Protein AF-A0A1V4IDG4-F1 (afdb_monomer_lite)

Structure (mmCIF, N/CA/C/O backbone):
data_AF-A0A1V4IDG4-F1
#
_en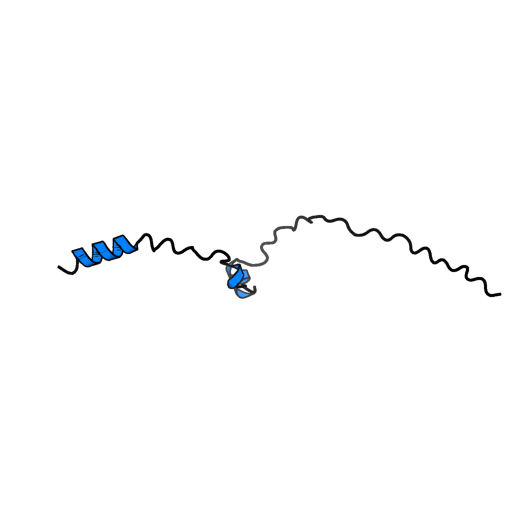try.id   AF-A0A1V4IDG4-F1
#
loop_
_atom_site.group_PDB
_atom_site.id
_atom_site.type_symbol
_atom_site.label_atom_id
_atom_site.label_alt_id
_atom_site.label_comp_id
_atom_site.label_asym_id
_atom_site.label_entity_id
_atom_site.label_seq_id
_atom_site.pdbx_PDB_ins_code
_atom_site.Cartn_x
_atom_site.Cartn_y
_atom_site.Cartn_z
_atom_site.occupancy
_atom_site.B_iso_or_equiv
_atom_site.auth_seq_id
_atom_site.auth_comp_id
_atom_site.auth_asym_id
_atom_site.auth_atom_id
_atom_site.pdbx_PDB_model_num
ATOM 1 N N . MET A 1 1 ? 31.865 11.218 -53.730 1.00 45.16 1 MET A N 1
ATOM 2 C CA . MET A 1 1 ? 32.009 10.090 -52.786 1.00 45.16 1 MET A CA 1
ATOM 3 C C . MET A 1 1 ? 31.877 10.649 -51.382 1.00 45.16 1 MET A C 1
ATOM 5 O O . MET A 1 1 ? 32.830 11.230 -50.879 1.00 45.16 1 MET A O 1
ATOM 9 N N . TYR A 1 2 ? 30.673 10.598 -50.809 1.00 47.84 2 TYR A N 1
ATOM 10 C CA . TYR A 1 2 ? 30.449 11.057 -49.438 1.00 47.84 2 TYR A CA 1
ATOM 11 C C . TYR A 1 2 ? 31.008 10.003 -48.484 1.00 47.84 2 TYR A C 1
ATOM 13 O O . TYR A 1 2 ? 30.586 8.849 -48.518 1.00 47.84 2 TYR A O 1
ATOM 21 N N . ARG A 1 3 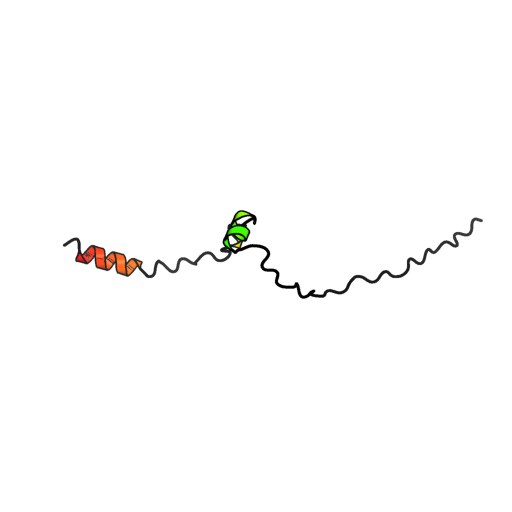? 32.010 10.392 -47.694 1.00 55.16 3 ARG A N 1
ATOM 22 C CA . ARG A 1 3 ? 32.562 9.560 -46.629 1.00 55.16 3 ARG A CA 1
ATOM 23 C C . ARG A 1 3 ? 31.539 9.496 -45.499 1.00 55.16 3 ARG A C 1
ATOM 25 O O . ARG A 1 3 ? 31.240 10.512 -44.883 1.00 55.16 3 ARG A O 1
ATOM 32 N N . HIS A 1 4 ? 30.980 8.312 -45.274 1.00 59.94 4 HIS A N 1
ATOM 33 C CA . HIS A 1 4 ? 30.215 8.000 -44.072 1.00 59.94 4 HIS A CA 1
ATOM 34 C C . HIS A 1 4 ? 31.200 7.739 -42.925 1.00 59.94 4 HIS A C 1
ATOM 36 O O . HIS A 1 4 ? 31.409 6.596 -42.535 1.00 59.94 4 HIS A O 1
ATOM 42 N N . ASP A 1 5 ? 31.820 8.801 -42.411 1.00 58.25 5 ASP A N 1
ATOM 43 C CA . ASP A 1 5 ? 32.711 8.744 -41.242 1.00 58.25 5 ASP A CA 1
ATOM 44 C C . ASP A 1 5 ? 31.944 8.997 -39.928 1.00 58.25 5 ASP A C 1
ATOM 46 O O . ASP A 1 5 ? 32.492 9.538 -38.977 1.00 58.25 5 ASP A O 1
ATOM 50 N N . ASP A 1 6 ? 30.681 8.573 -39.844 1.00 57.53 6 ASP A N 1
ATOM 51 C CA . ASP A 1 6 ? 29.890 8.650 -38.612 1.00 57.53 6 ASP A CA 1
ATOM 52 C C . ASP A 1 6 ? 29.546 7.240 -38.124 1.00 57.53 6 ASP A C 1
ATOM 54 O O . ASP A 1 6 ? 28.380 6.872 -37.954 1.00 57.53 6 ASP A O 1
ATOM 58 N N . CYS A 1 7 ? 30.571 6.420 -37.862 1.00 60.28 7 CYS A N 1
ATOM 59 C CA . CYS A 1 7 ? 30.389 5.350 -36.890 1.00 60.28 7 CYS A CA 1
ATOM 60 C C . CYS A 1 7 ? 30.245 6.021 -35.518 1.00 60.28 7 CYS A C 1
ATOM 62 O O . CYS A 1 7 ? 31.198 6.265 -34.786 1.00 60.28 7 CYS A O 1
ATOM 64 N N . MET A 1 8 ? 29.010 6.407 -35.202 1.00 59.75 8 MET A N 1
ATOM 65 C CA . MET A 1 8 ? 28.607 6.825 -33.869 1.00 59.75 8 MET A CA 1
ATOM 66 C C . MET A 1 8 ? 28.775 5.610 -32.959 1.00 59.75 8 MET A C 1
ATOM 68 O O . MET A 1 8 ? 27.821 4.866 -32.717 1.00 59.75 8 MET A O 1
ATOM 72 N N . CYS A 1 9 ? 30.003 5.384 -32.491 1.00 62.31 9 CYS A N 1
ATOM 73 C CA . CYS A 1 9 ? 30.313 4.539 -31.354 1.00 62.31 9 CYS A CA 1
ATOM 74 C C . CYS A 1 9 ? 29.539 5.128 -30.178 1.00 62.31 9 CYS A C 1
ATOM 76 O O . CYS A 1 9 ? 30.017 6.013 -29.468 1.00 62.31 9 CYS A O 1
ATOM 78 N N . LYS A 1 10 ? 28.277 4.715 -30.029 1.00 66.06 10 LYS A N 1
ATOM 79 C CA . LYS A 1 10 ? 27.488 5.028 -28.847 1.00 66.06 10 LYS A CA 1
ATOM 80 C C . LYS A 1 10 ? 28.319 4.505 -27.678 1.00 66.06 10 LYS A C 1
ATOM 82 O O . LYS A 1 10 ? 28.670 3.326 -27.719 1.00 66.06 10 LYS A O 1
ATOM 87 N N . PRO A 1 11 ? 28.666 5.338 -26.683 1.00 67.19 11 PRO A N 1
ATOM 88 C CA . PRO A 1 11 ? 29.349 4.826 -25.508 1.00 67.19 11 PRO A CA 1
ATOM 89 C C . PRO A 1 11 ? 28.507 3.674 -24.963 1.00 67.19 11 PRO A C 1
ATOM 91 O O . PRO A 1 11 ? 27.280 3.805 -24.879 1.00 67.19 11 PRO A O 1
ATOM 94 N N . GLU A 1 12 ? 29.150 2.542 -24.682 1.00 73.31 12 GLU A N 1
ATOM 95 C CA . GLU A 1 12 ? 28.499 1.384 -24.079 1.00 73.31 12 GLU A CA 1
ATOM 96 C C . GLU A 1 12 ? 27.865 1.850 -22.768 1.00 73.31 12 GLU A C 1
ATOM 98 O O . GLU A 1 12 ? 28.542 2.145 -21.785 1.00 73.31 12 GLU A O 1
ATOM 103 N N . LYS A 1 13 ? 26.545 2.044 -22.781 1.00 76.94 13 LYS A N 1
ATOM 104 C CA . LYS A 1 13 ? 25.811 2.437 -21.585 1.00 76.94 13 LYS A CA 1
ATOM 105 C C . LYS A 1 13 ? 25.627 1.184 -20.753 1.00 76.94 13 LYS A C 1
ATOM 107 O O . LYS A 1 13 ? 24.884 0.288 -21.146 1.00 76.94 13 LYS A O 1
ATOM 112 N N . GLU A 1 14 ? 26.296 1.131 -19.612 1.00 84.81 14 GLU A N 1
ATOM 113 C CA . GLU A 1 14 ? 26.104 0.042 -18.665 1.00 84.81 14 GLU A CA 1
ATOM 114 C C . GLU A 1 14 ? 24.701 0.110 -18.048 1.00 84.81 14 GLU A C 1
ATOM 116 O O . GLU A 1 14 ? 24.212 1.177 -17.660 1.00 84.81 14 GLU A O 1
ATOM 121 N N . TYR A 1 15 ? 24.040 -1.045 -17.956 1.00 84.19 15 TYR A N 1
ATOM 122 C CA . TYR A 1 15 ? 22.790 -1.167 -17.215 1.00 84.19 15 TYR A CA 1
ATOM 123 C C . TYR A 1 15 ? 23.037 -0.966 -15.717 1.00 84.19 15 TYR A C 1
ATOM 125 O O . TYR A 1 15 ? 24.070 -1.365 -15.175 1.00 84.19 15 TYR A O 1
ATOM 133 N N . ALA A 1 16 ? 22.051 -0.394 -15.024 1.00 86.62 16 ALA A N 1
ATOM 134 C CA . ALA A 1 16 ? 22.080 -0.345 -13.570 1.00 86.62 16 ALA A CA 1
ATOM 135 C C . ALA A 1 16 ? 22.122 -1.771 -12.995 1.00 86.62 16 ALA A C 1
ATOM 137 O O . ALA A 1 16 ? 21.417 -2.671 -13.458 1.00 86.62 16 ALA A O 1
ATOM 138 N N . ARG A 1 17 ? 22.948 -1.975 -11.967 1.00 89.00 17 ARG A N 1
ATOM 139 C CA . ARG A 1 17 ? 23.030 -3.252 -11.250 1.00 89.00 17 ARG A CA 1
ATOM 140 C C . ARG A 1 17 ? 21.807 -3.421 -10.353 1.00 89.00 17 ARG A C 1
ATOM 142 O O . ARG A 1 17 ? 21.258 -2.434 -9.877 1.00 89.00 17 ARG A O 1
ATOM 149 N N . ALA A 1 18 ? 21.397 -4.660 -10.092 1.00 90.06 18 ALA A N 1
ATOM 150 C CA . ALA A 1 18 ? 20.352 -4.936 -9.111 1.00 90.06 18 ALA A CA 1
ATOM 151 C C . ALA A 1 18 ? 20.888 -4.676 -7.694 1.00 90.06 18 ALA A C 1
ATOM 153 O O . ALA A 1 18 ? 21.894 -5.259 -7.291 1.00 90.06 18 ALA A O 1
ATOM 154 N N . TYR A 1 19 ? 20.224 -3.803 -6.940 1.00 89.75 19 TYR A N 1
ATOM 155 C CA . TYR A 1 19 ? 20.519 -3.548 -5.533 1.00 89.75 19 TYR A CA 1
ATOM 156 C C . TYR A 1 19 ? 19.222 -3.277 -4.776 1.00 89.75 19 TYR A C 1
ATOM 158 O O . TYR A 1 19 ? 18.263 -2.742 -5.333 1.00 89.75 19 TYR A O 1
ATOM 166 N N . ILE A 1 20 ? 19.193 -3.659 -3.502 1.00 88.56 20 ILE A N 1
ATOM 167 C CA . ILE A 1 20 ? 18.090 -3.341 -2.595 1.00 88.56 20 ILE A CA 1
ATOM 168 C C . ILE A 1 20 ? 18.513 -2.106 -1.810 1.00 88.56 20 ILE A C 1
ATOM 170 O O . ILE A 1 20 ? 19.464 -2.166 -1.032 1.00 88.56 20 ILE A O 1
ATOM 174 N N . ILE A 1 21 ? 17.824 -0.985 -2.017 1.00 87.25 21 ILE A N 1
ATOM 175 C CA . ILE A 1 21 ? 18.005 0.207 -1.184 1.00 87.25 21 ILE A CA 1
ATOM 176 C C . ILE A 1 21 ? 17.290 -0.049 0.141 1.00 87.25 21 ILE A C 1
ATOM 178 O O . ILE A 1 21 ? 16.074 -0.256 0.121 1.00 87.25 21 ILE A O 1
ATOM 182 N N . PRO A 1 22 ? 17.984 -0.006 1.292 1.00 84.81 22 PRO A N 1
ATOM 183 C CA . PRO A 1 22 ? 17.308 -0.022 2.578 1.00 84.81 22 PRO A CA 1
ATOM 184 C C . PRO A 1 22 ? 16.398 1.206 2.670 1.00 84.81 22 PRO A C 1
ATOM 186 O O . PRO A 1 22 ? 16.872 2.343 2.701 1.00 84.81 22 PRO A O 1
ATOM 189 N N . GLN A 1 23 ? 15.085 0.993 2.679 1.00 81.62 23 GLN A N 1
ATOM 190 C CA . GLN A 1 23 ? 14.139 2.070 2.941 1.00 81.62 23 GLN A CA 1
ATOM 191 C C . GLN A 1 23 ? 14.157 2.396 4.432 1.00 81.62 23 GLN A C 1
ATOM 193 O O . GLN A 1 23 ? 14.119 1.498 5.277 1.00 81.62 23 GLN A O 1
ATOM 198 N N . LYS A 1 24 ? 14.200 3.689 4.765 1.00 83.75 24 LYS A N 1
ATOM 199 C CA . LYS A 1 24 ? 13.967 4.124 6.142 1.00 83.75 24 LYS A CA 1
ATOM 200 C C . LYS A 1 24 ? 12.531 3.766 6.507 1.00 83.75 24 LYS A C 1
ATOM 202 O O . LYS A 1 24 ? 11.607 4.101 5.771 1.00 83.75 24 LYS A O 1
ATOM 207 N N . TYR A 1 25 ? 12.356 3.072 7.627 1.00 77.94 25 TYR A N 1
ATOM 208 C CA . TYR A 1 25 ? 11.026 2.819 8.159 1.00 77.94 25 TYR A CA 1
ATOM 209 C C . TYR A 1 25 ? 10.441 4.142 8.643 1.00 77.94 25 TYR A C 1
ATOM 211 O O . TYR A 1 25 ? 10.869 4.692 9.657 1.00 77.94 25 TYR A O 1
ATOM 219 N N . GLU A 1 26 ? 9.467 4.650 7.903 1.00 72.81 26 GLU A N 1
ATOM 220 C CA . GLU A 1 26 ? 8.685 5.807 8.297 1.00 72.81 26 GLU A CA 1
ATOM 221 C C . GLU A 1 26 ? 7.276 5.310 8.609 1.00 72.81 26 GLU A C 1
ATOM 223 O O . GLU A 1 26 ? 6.594 4.741 7.755 1.00 72.81 26 GLU A O 1
ATOM 228 N N . ASN A 1 27 ? 6.836 5.492 9.856 1.00 73.25 27 ASN A N 1
ATOM 229 C CA . ASN A 1 27 ? 5.479 5.156 10.288 1.00 73.25 27 ASN A CA 1
ATOM 230 C C . ASN A 1 27 ? 4.504 6.237 9.784 1.00 73.25 27 ASN A C 1
ATOM 232 O O . ASN A 1 27 ? 3.889 6.953 10.569 1.00 73.25 27 ASN A O 1
ATOM 236 N N . LEU A 1 28 ? 4.456 6.411 8.457 1.00 77.50 28 LEU A N 1
ATOM 237 C CA . LEU A 1 28 ? 3.739 7.484 7.760 1.00 77.50 28 LEU A CA 1
ATOM 238 C C . LEU A 1 28 ? 2.230 7.416 7.995 1.00 77.50 28 LEU A C 1
ATOM 240 O O . LEU A 1 28 ? 1.553 8.439 7.952 1.00 77.50 28 LEU A O 1
ATOM 244 N N . TYR A 1 29 ? 1.715 6.215 8.253 1.00 80.69 29 TYR A N 1
ATOM 245 C CA . TYR A 1 29 ? 0.315 5.972 8.553 1.00 80.69 29 TYR A CA 1
ATOM 246 C C . TYR A 1 29 ? 0.192 4.957 9.674 1.00 80.69 29 TYR A C 1
ATOM 248 O O . TYR A 1 29 ? 0.878 3.934 9.681 1.00 80.69 29 TYR A O 1
ATOM 256 N N . SER A 1 30 ? -0.758 5.193 10.576 1.00 85.19 30 SER A N 1
ATOM 257 C CA . SER A 1 30 ? -1.212 4.128 11.463 1.00 85.19 30 SER A CA 1
ATOM 258 C C . SER A 1 30 ? -1.755 2.951 10.643 1.00 85.19 30 SER A C 1
ATOM 260 O O . SER A 1 30 ? -2.244 3.128 9.527 1.00 85.19 30 SER A O 1
ATOM 262 N N . ILE A 1 31 ? -1.739 1.740 11.207 1.00 82.06 31 ILE A N 1
ATOM 263 C CA . ILE A 1 31 ? -2.264 0.536 10.533 1.00 82.06 31 ILE A CA 1
ATOM 264 C C . ILE A 1 31 ? -3.695 0.766 10.015 1.00 82.06 31 ILE A C 1
ATOM 266 O O . ILE A 1 31 ? -4.019 0.397 8.888 1.00 82.06 31 ILE A O 1
ATOM 270 N N . LYS A 1 32 ? -4.545 1.429 10.813 1.00 87.44 32 LYS A N 1
ATOM 271 C CA . LYS A 1 32 ? -5.918 1.775 10.413 1.00 87.44 32 LYS A CA 1
ATOM 272 C C . LYS A 1 32 ? -5.952 2.700 9.199 1.00 87.44 32 LYS A C 1
ATOM 274 O O . LYS A 1 32 ? -6.714 2.447 8.272 1.00 87.44 32 LYS A O 1
ATOM 279 N N . GLU A 1 33 ? -5.143 3.754 9.192 1.00 87.31 33 GLU A N 1
ATOM 280 C CA . GLU A 1 33 ? -5.080 4.689 8.065 1.00 87.31 33 GLU A CA 1
ATOM 281 C C . GLU A 1 33 ? -4.482 4.051 6.814 1.00 87.31 33 GLU A C 1
ATOM 283 O O . GLU A 1 33 ? -4.958 4.322 5.714 1.00 87.31 33 GLU A O 1
ATOM 288 N N . GLY A 1 34 ? -3.491 3.171 6.975 1.00 88.00 34 GLY A N 1
ATOM 289 C CA . GLY A 1 34 ? -2.917 2.395 5.882 1.00 88.00 34 GLY A CA 1
ATOM 290 C C . GLY A 1 34 ? -3.962 1.507 5.211 1.00 88.00 34 GLY A C 1
ATOM 291 O O . GLY A 1 34 ? -4.053 1.492 3.987 1.00 88.00 34 GLY A O 1
ATOM 292 N N . PHE A 1 35 ? -4.815 0.840 5.993 1.00 84.62 35 PHE A N 1
ATOM 293 C CA . PHE A 1 35 ? -5.923 0.055 5.443 1.00 84.62 35 PHE A CA 1
ATOM 294 C C . PHE A 1 35 ? -7.031 0.907 4.822 1.00 84.62 35 PHE A C 1
ATOM 296 O O . PHE A 1 35 ? -7.647 0.472 3.856 1.00 84.62 35 PHE A O 1
ATOM 303 N N . LEU A 1 36 ? -7.285 2.105 5.354 1.00 87.38 36 LEU A N 1
ATOM 304 C CA . LEU A 1 36 ? -8.298 3.010 4.812 1.00 87.38 36 LEU A CA 1
ATOM 305 C C . LEU A 1 36 ? -7.868 3.618 3.466 1.00 87.38 36 LEU A C 1
ATOM 307 O O . LEU A 1 36 ? -8.690 3.760 2.565 1.00 87.38 36 LEU A O 1
ATOM 311 N N . LYS A 1 37 ? -6.595 4.016 3.347 1.00 85.19 37 LYS A N 1
ATOM 312 C CA . LYS A 1 37 ? -6.048 4.707 2.166 1.00 85.19 37 LYS A CA 1
ATOM 313 C C . LYS A 1 37 ? -5.459 3.751 1.126 1.00 85.19 37 LYS A C 1
ATOM 315 O O . LYS A 1 37 ? -5.343 4.117 -0.040 1.00 85.19 37 LYS A O 1
ATOM 320 N N . GLY A 1 38 ? -5.039 2.561 1.545 1.00 84.12 38 GLY A N 1
ATOM 32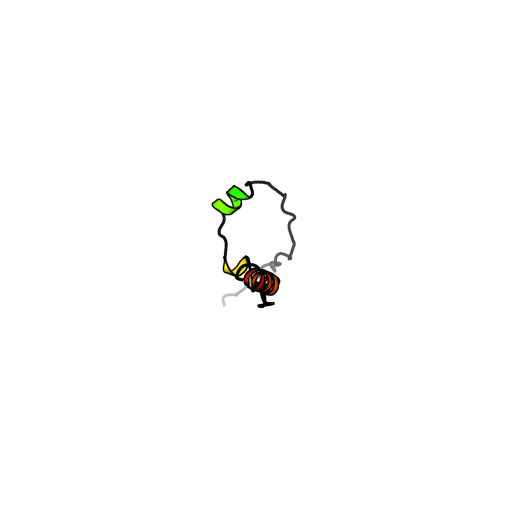1 C CA . GLY A 1 38 ? -4.428 1.553 0.686 1.00 84.12 38 GLY A CA 1
ATOM 322 C C . GLY A 1 38 ? -5.446 0.755 -0.128 1.00 84.12 38 GLY A C 1
ATOM 323 O O . GLY A 1 38 ? -6.634 0.712 0.173 1.00 84.12 38 GLY A O 1
ATOM 324 N N . THR A 1 39 ? -4.964 0.075 -1.168 1.00 84.38 39 THR A N 1
ATOM 325 C CA . THR A 1 39 ? -5.766 -0.881 -1.945 1.00 84.38 39 THR A CA 1
ATOM 326 C C . THR A 1 39 ? -5.453 -2.299 -1.478 1.00 84.38 39 THR A C 1
ATOM 328 O O . THR A 1 39 ? -4.300 -2.723 -1.519 1.00 84.38 39 THR A O 1
ATOM 331 N N . ILE A 1 40 ? -6.473 -3.043 -1.039 1.00 81.50 40 ILE A N 1
ATOM 332 C CA . ILE A 1 40 ? -6.330 -4.451 -0.648 1.00 81.50 40 ILE A CA 1
ATOM 333 C C . ILE A 1 40 ? -6.760 -5.337 -1.816 1.00 81.50 40 ILE A C 1
ATOM 335 O O . ILE A 1 40 ? -7.941 -5.403 -2.159 1.00 81.50 40 ILE A O 1
ATOM 339 N N . PHE A 1 41 ? -5.814 -6.081 -2.384 1.00 81.56 41 PHE A N 1
ATOM 340 C CA . PHE A 1 41 ? -6.113 -7.155 -3.328 1.00 81.56 41 PHE A CA 1
ATOM 341 C C . PHE A 1 41 ? -6.565 -8.390 -2.546 1.00 81.56 41 PHE A C 1
ATOM 343 O O . PHE A 1 41 ? -5.742 -9.128 -2.002 1.00 81.56 41 PHE A O 1
ATOM 350 N N . LYS A 1 42 ? -7.883 -8.603 -2.450 1.00 72.56 42 LYS A N 1
ATOM 351 C CA . LYS A 1 42 ? -8.478 -9.691 -1.648 1.00 72.56 42 LYS A CA 1
ATOM 352 C C . LYS A 1 42 ? -7.938 -11.072 -2.026 1.00 72.56 42 LYS A C 1
ATOM 354 O O . LYS A 1 42 ? -7.712 -11.893 -1.140 1.00 72.56 42 LYS A O 1
ATOM 359 N N . ASP A 1 43 ? -7.657 -11.276 -3.308 1.00 69.25 43 ASP A N 1
ATOM 360 C CA . ASP A 1 43 ? -7.126 -12.535 -3.838 1.00 69.25 43 ASP A CA 1
ATOM 361 C C . ASP A 1 43 ? -5.675 -12.799 -3.405 1.00 69.25 43 ASP A C 1
ATOM 363 O O . ASP A 1 43 ? -5.247 -13.948 -3.329 1.00 69.25 43 ASP A O 1
ATOM 367 N N . LEU A 1 44 ? -4.927 -11.743 -3.065 1.00 69.69 44 LEU A N 1
ATOM 368 C CA . LEU A 1 44 ? -3.540 -11.826 -2.600 1.00 69.69 44 LEU A CA 1
ATOM 369 C C . LEU A 1 44 ? -3.414 -11.804 -1.074 1.00 69.69 44 LEU A C 1
ATOM 371 O O . LEU A 1 44 ? -2.387 -12.222 -0.550 1.00 69.69 44 LEU A O 1
ATOM 375 N N . TYR A 1 45 ? -4.430 -11.323 -0.350 1.00 74.25 45 TYR A N 1
ATOM 376 C CA . TYR A 1 45 ? -4.406 -11.291 1.117 1.00 74.25 45 TYR A CA 1
ATOM 377 C C . TYR A 1 45 ? -4.439 -12.699 1.724 1.00 74.25 45 TYR A C 1
ATOM 379 O O . TYR A 1 45 ? -3.830 -12.949 2.763 1.00 74.25 45 TYR A O 1
ATOM 387 N N . ARG A 1 46 ? -5.140 -13.632 1.072 1.00 65.31 46 ARG A N 1
ATOM 388 C CA . ARG A 1 46 ? -5.229 -15.023 1.522 1.00 65.31 46 ARG A CA 1
ATOM 389 C C . ARG A 1 46 ? -4.970 -15.979 0.355 1.00 65.31 46 ARG A C 1
ATOM 391 O O . ARG A 1 46 ? -5.896 -16.650 -0.098 1.00 65.31 46 ARG A O 1
ATOM 398 N N . PRO A 1 47 ? -3.716 -16.033 -0.133 1.00 66.81 47 PRO A N 1
ATOM 399 C CA . PRO A 1 47 ? -3.363 -16.774 -1.343 1.00 66.81 47 PRO A CA 1
ATOM 400 C C . PRO A 1 47 ? -3.489 -18.288 -1.140 1.00 66.81 47 PRO A C 1
ATOM 402 O O . PRO A 1 47 ? -3.685 -19.037 -2.093 1.00 66.81 47 PRO A O 1
ATOM 405 N N . TYR A 1 48 ? -3.445 -18.741 0.114 1.00 70.88 48 TYR A N 1
ATOM 406 C CA . TYR A 1 48 ? -3.741 -20.113 0.484 1.00 70.88 48 TYR A CA 1
ATOM 407 C C . TYR A 1 48 ? -5.202 -20.200 0.909 1.00 70.88 48 TYR A C 1
ATOM 409 O O . TYR A 1 48 ? -5.614 -19.646 1.934 1.00 70.88 48 TYR A O 1
ATOM 417 N N . ARG A 1 49 ? -6.005 -20.920 0.121 1.00 62.56 49 ARG A N 1
ATOM 418 C CA . ARG A 1 49 ? -7.246 -21.478 0.654 1.00 62.56 49 ARG A CA 1
ATOM 419 C C . ARG A 1 49 ? -6.824 -22.366 1.816 1.00 62.56 49 ARG A C 1
ATOM 421 O O . ARG A 1 49 ? -5.881 -23.142 1.665 1.00 62.56 49 ARG A O 1
ATOM 428 N N . ALA A 1 50 ? -7.479 -22.230 2.967 1.00 63.56 50 ALA A N 1
ATOM 429 C CA . ALA A 1 50 ? -7.445 -23.324 3.918 1.00 63.56 50 ALA A CA 1
ATOM 430 C C . ALA A 1 50 ? -7.899 -24.529 3.097 1.00 63.56 50 ALA A C 1
ATOM 432 O O . ALA A 1 50 ? -9.020 -24.523 2.589 1.00 63.56 50 ALA A O 1
ATOM 433 N N . HIS A 1 51 ? -6.998 -25.479 2.837 1.00 57.16 51 HIS A N 1
ATOM 434 C CA . HIS A 1 51 ? -7.466 -26.800 2.474 1.00 57.16 51 HIS A CA 1
ATOM 435 C C . HIS A 1 51 ? -8.504 -27.141 3.527 1.00 57.16 51 HIS A C 1
ATOM 437 O O . HIS A 1 51 ? -8.262 -26.858 4.705 1.00 57.16 51 HIS A O 1
ATOM 443 N N . ASP A 1 52 ? -9.655 -27.635 3.086 1.00 55.81 52 ASP A N 1
ATOM 444 C CA . ASP A 1 52 ? -10.729 -28.122 3.934 1.00 55.81 52 ASP A CA 1
ATOM 445 C C . ASP A 1 52 ? -10.204 -29.298 4.781 1.00 55.81 52 ASP A C 1
ATOM 447 O O . ASP A 1 52 ? -10.560 -30.457 4.603 1.00 55.81 52 ASP A O 1
ATOM 451 N N . HIS A 1 53 ? -9.293 -29.023 5.707 1.00 57.75 53 HIS A N 1
ATOM 452 C CA . HIS A 1 53 ? -9.207 -29.736 6.951 1.00 57.75 53 HIS A CA 1
ATOM 453 C C . HIS A 1 53 ? -10.468 -29.284 7.663 1.00 57.75 53 HIS A C 1
ATOM 455 O O . HIS A 1 53 ? -10.542 -28.139 8.114 1.00 57.75 53 HIS A O 1
ATOM 461 N N . GLY A 1 54 ? -11.486 -30.146 7.594 1.00 54.56 54 GLY A N 1
ATOM 462 C CA . GLY A 1 54 ? -12.794 -29.924 8.192 1.00 54.56 54 GLY A CA 1
ATOM 463 C C . GLY A 1 54 ? -12.664 -29.253 9.552 1.00 54.56 54 GLY A C 1
ATOM 464 O O . GLY A 1 54 ? -11.705 -29.506 10.287 1.00 54.56 54 GLY A O 1
ATOM 465 N N . ASP A 1 55 ? -13.600 -28.348 9.826 1.00 59.06 55 ASP A N 1
ATOM 466 C CA . ASP A 1 55 ? -13.656 -27.566 11.055 1.00 59.06 55 ASP A CA 1
ATOM 467 C C . ASP A 1 55 ? -13.262 -28.440 12.264 1.00 59.06 55 ASP A C 1
ATOM 469 O O . ASP A 1 55 ? -13.979 -29.393 12.584 1.00 59.06 55 ASP A O 1
ATOM 473 N N . PRO A 1 56 ? -12.146 -28.146 12.964 1.00 59.75 56 PRO A N 1
ATOM 474 C CA . PRO A 1 56 ? -11.737 -28.905 14.144 1.00 59.75 56 PRO A CA 1
ATOM 475 C C . PRO A 1 56 ? -12.820 -28.933 15.233 1.00 59.75 56 PRO A C 1
ATOM 477 O O . PRO A 1 56 ? -12.770 -29.764 16.139 1.00 59.75 56 PRO A O 1
ATOM 480 N N . ASN A 1 57 ? -13.797 -28.022 15.163 1.00 58.47 57 ASN A N 1
ATOM 481 C CA . ASN A 1 57 ? -14.922 -27.942 16.080 1.00 58.47 57 ASN A CA 1
ATOM 482 C C . ASN A 1 57 ? -16.179 -28.682 15.613 1.00 58.47 57 ASN A C 1
ATOM 484 O O . ASN A 1 57 ? -17.142 -28.726 16.379 1.00 58.47 57 ASN A O 1
ATOM 488 N N . GLU A 1 58 ? -16.200 -29.329 14.445 1.00 63.16 58 GLU A N 1
ATOM 489 C CA . GLU A 1 58 ? -17.388 -30.057 13.976 1.00 63.16 58 GLU A CA 1
ATOM 490 C C . GLU A 1 58 ? -17.818 -31.139 14.987 1.00 63.16 58 GLU A C 1
ATOM 492 O O . GLU A 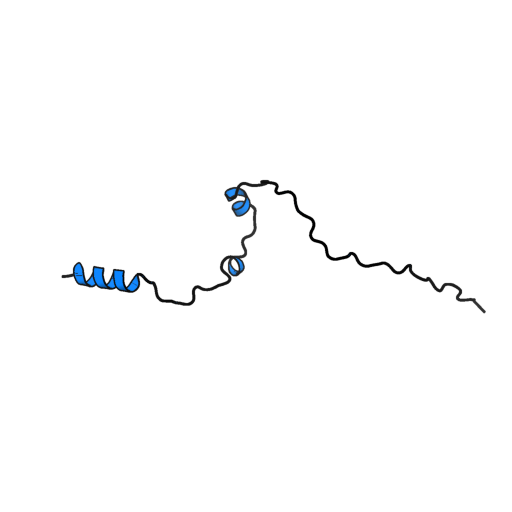1 58 ? -18.996 -31.261 15.338 1.00 63.16 58 GLU A O 1
ATOM 497 N N . HIS A 1 59 ? -16.845 -31.836 15.587 1.00 60.62 59 HIS A N 1
ATOM 498 C CA . HIS A 1 59 ? -17.094 -32.803 16.660 1.00 60.62 59 HIS A CA 1
ATOM 499 C C . HIS A 1 59 ? -17.611 -32.144 17.955 1.00 60.62 59 HIS A C 1
ATOM 501 O O . HIS A 1 59 ? -18.456 -32.712 18.651 1.00 60.62 59 HIS A O 1
ATOM 507 N N . TYR A 1 60 ? -17.152 -30.929 18.283 1.00 65.00 60 TYR A N 1
ATOM 508 C CA . TYR A 1 60 ? -17.647 -30.179 19.443 1.00 65.00 60 TYR A CA 1
ATOM 509 C C . TYR A 1 60 ? -19.120 -29.780 19.257 1.00 65.00 60 TYR A C 1
ATOM 511 O O . TYR A 1 60 ? -19.921 -29.923 20.181 1.00 65.00 60 TYR A O 1
ATOM 519 N N . TYR A 1 61 ? -19.516 -29.344 18.060 1.00 64.06 61 TYR A N 1
ATOM 520 C CA . TYR A 1 61 ? -20.912 -29.008 17.778 1.00 64.06 61 TYR A CA 1
ATOM 521 C C . TYR A 1 61 ? -21.826 -30.246 17.794 1.00 64.06 61 TYR A C 1
ATOM 523 O O . TYR A 1 61 ? -22.929 -30.171 18.341 1.00 64.06 61 TYR A O 1
ATOM 531 N N . GLN A 1 62 ? -21.351 -31.399 17.306 1.00 60.44 62 GLN A N 1
ATOM 532 C CA . GLN A 1 62 ? -22.070 -32.682 17.373 1.00 60.44 62 GLN A CA 1
ATOM 533 C C . GLN A 1 62 ? -22.301 -33.163 18.818 1.00 60.44 62 GLN A C 1
ATOM 535 O O . GLN A 1 62 ? -23.438 -33.466 19.189 1.00 60.44 62 GLN A O 1
ATOM 540 N N . TYR A 1 63 ? -21.259 -33.173 19.666 1.00 62.75 63 TYR A N 1
ATOM 541 C CA . TYR A 1 63 ? -21.383 -33.572 21.080 1.00 62.75 63 TYR A CA 1
ATOM 542 C C . TYR A 1 63 ? -22.384 -32.683 21.827 1.00 62.75 63 TYR A C 1
ATOM 544 O O . TYR A 1 63 ? -23.205 -33.177 22.605 1.00 62.75 63 TYR A O 1
ATOM 552 N N . LYS A 1 64 ? -22.324 -31.368 21.584 1.00 63.34 64 LYS A N 1
ATOM 553 C CA . LYS A 1 64 ? -23.206 -30.396 22.231 1.00 63.34 64 LYS A CA 1
ATOM 554 C C . LYS A 1 64 ? -24.652 -30.658 21.806 1.00 63.34 64 LYS A C 1
ATOM 556 O O . LYS A 1 64 ? -25.526 -30.769 22.658 1.00 63.34 64 LYS A O 1
ATOM 561 N N . LYS A 1 65 ? -24.897 -30.875 20.514 1.00 71.62 65 LYS A N 1
ATOM 562 C CA . LYS A 1 65 ? -26.234 -31.194 20.001 1.00 71.62 65 LYS A CA 1
ATOM 563 C C . LYS A 1 65 ? -26.809 -32.474 20.627 1.00 71.62 65 LYS A C 1
ATOM 565 O O . LYS A 1 65 ? -27.907 -32.449 21.167 1.00 71.62 65 LYS A O 1
ATOM 570 N N . MET A 1 66 ? -26.020 -33.549 20.699 1.00 64.19 66 MET A N 1
ATOM 571 C CA . MET A 1 66 ? -26.435 -34.815 21.328 1.00 64.19 66 MET A CA 1
ATOM 572 C C . MET A 1 66 ? -26.698 -34.732 22.842 1.00 64.19 66 MET A C 1
ATOM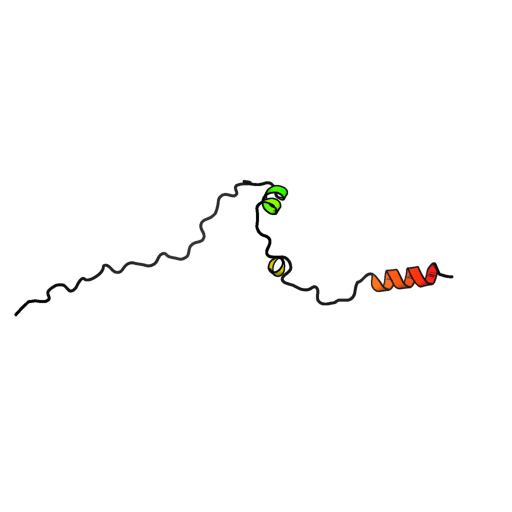 574 O O . MET A 1 66 ? -27.447 -35.557 23.373 1.00 64.19 66 MET A O 1
ATOM 578 N N . LYS A 1 67 ? -26.051 -33.800 23.556 1.00 61.31 67 LYS A N 1
ATOM 579 C CA . LYS A 1 67 ? -26.213 -33.636 25.011 1.00 61.31 67 LYS A CA 1
ATOM 580 C C . LYS A 1 67 ? -27.376 -32.736 25.411 1.00 61.31 67 LYS A C 1
ATOM 582 O O . LYS A 1 67 ? -27.917 -32.946 26.489 1.00 61.31 67 LYS A O 1
ATOM 587 N N . TYR A 1 68 ? -27.687 -31.721 24.610 1.00 63.06 68 TYR A N 1
ATOM 588 C CA . TYR A 1 68 ? -28.662 -30.687 24.972 1.00 63.06 68 TYR A CA 1
ATOM 589 C C . TYR A 1 68 ? -30.003 -30.823 24.230 1.00 63.06 68 TYR A C 1
ATOM 591 O O . TYR A 1 68 ? -30.933 -30.092 24.547 1.00 63.06 68 TYR A O 1
ATOM 599 N N . GLU A 1 69 ? -30.125 -31.769 23.290 1.00 58.59 69 GLU A N 1
ATOM 600 C CA . GLU A 1 69 ? -31.397 -32.169 22.657 1.00 58.59 69 GLU A CA 1
ATOM 601 C C . GLU A 1 69 ? -31.963 -33.492 23.233 1.00 58.59 69 GLU A C 1
ATOM 603 O O . GLU A 1 69 ? -32.652 -34.229 22.528 1.00 58.59 69 GLU A O 1
ATOM 608 N N . ARG A 1 70 ? -31.679 -33.821 24.505 1.00 52.69 70 ARG A N 1
ATOM 609 C CA . ARG A 1 70 ? -32.296 -34.951 25.223 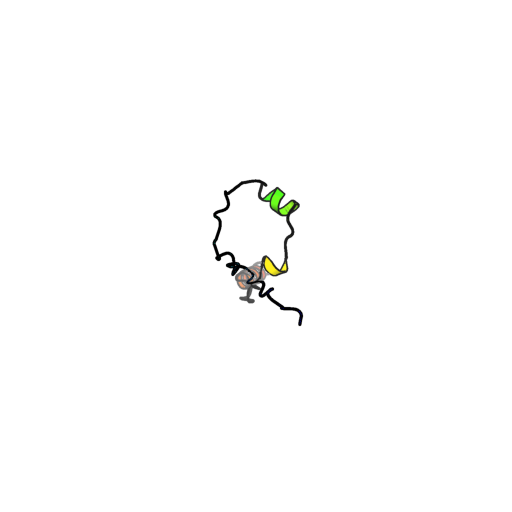1.00 52.69 70 ARG A CA 1
ATOM 610 C C . ARG A 1 70 ? -32.966 -34.511 26.516 1.00 52.69 70 ARG A C 1
ATOM 612 O O . ARG A 1 70 ? -32.331 -33.721 27.247 1.00 52.69 70 ARG A O 1
#

Organism: NCBI:txid225345

Secondary structure (DSSP, 8-state):
-------------PPPPP----------S-HHHHHHHS---HHHHS-S-------TTHHHHHHHHHHH--

Sequence (70 aa):
MYRHDDCMCKPEKEYARAYIIPQKYENLYSIKEGFLKGTIFKDLYRPYRAHDHGDPNEHYYQYKKMKYER

Foldseek 3Di:
DDDPPPPPPPPPDDDDDDDDDDDDDDPVDDPVVCVVPDDDPVCVVCVDDPPPPPDPCPVVVVVVCVVPVD

pLDDT: mean 70.99, std 12.1, range [45.16, 90.06]

Radius of gyration: 31.37 Å; chains: 1; bounding box: 65×46×78 Å

InterPro domains:
  IPR020256 Spore coat protein CotJA [PF11007] (14-48)